Protein AF-A0A1D9HCN8-F1 (afdb_monomer)

Structure (mmCIF, N/CA/C/O backbone):
data_AF-A0A1D9HCN8-F1
#
_entry.id   AF-A0A1D9HCN8-F1
#
loop_
_atom_site.group_PDB
_atom_site.id
_atom_site.type_symbol
_atom_site.label_atom_id
_atom_site.label_alt_id
_atom_site.label_comp_id
_atom_site.label_asym_id
_atom_site.label_entity_id
_atom_site.label_seq_id
_atom_site.pdbx_PDB_ins_code
_atom_site.Cartn_x
_atom_site.Cartn_y
_atom_site.Cartn_z
_atom_site.occupancy
_atom_site.B_iso_or_equiv
_atom_site.auth_seq_id
_atom_site.auth_comp_id
_atom_site.auth_asym_id
_atom_site.auth_atom_id
_atom_site.pdbx_PDB_model_num
ATOM 1 N N . MET A 1 1 ? -17.131 -4.559 10.848 1.00 58.47 1 MET A N 1
ATOM 2 C CA . MET A 1 1 ? -15.906 -4.351 11.652 1.00 58.47 1 MET A CA 1
ATOM 3 C C . MET A 1 1 ? -15.424 -2.937 11.382 1.00 58.47 1 MET A C 1
ATOM 5 O O . MET A 1 1 ? -15.600 -2.501 10.249 1.00 58.47 1 MET A O 1
ATOM 9 N N . PRO A 1 2 ? -14.915 -2.201 12.381 1.00 78.69 2 PRO A N 1
ATOM 10 C CA . PRO A 1 2 ? -14.306 -0.900 12.126 1.00 78.69 2 PRO A CA 1
ATOM 11 C C . PRO A 1 2 ? -13.057 -1.076 11.253 1.00 78.69 2 PRO A C 1
ATOM 13 O O . PRO A 1 2 ? -12.338 -2.061 11.416 1.00 78.69 2 PRO A O 1
ATOM 16 N N . ILE A 1 3 ? -12.804 -0.127 10.349 1.00 84.94 3 ILE A N 1
ATOM 17 C CA . ILE A 1 3 ? -11.562 -0.094 9.565 1.00 84.94 3 ILE A CA 1
ATOM 18 C C . ILE A 1 3 ? -10.378 0.091 10.526 1.00 84.94 3 ILE A C 1
ATOM 20 O O . ILE A 1 3 ? -10.422 0.967 11.398 1.00 84.94 3 ILE A O 1
ATOM 24 N N . CYS A 1 4 ? -9.341 -0.736 10.372 1.00 88.44 4 CYS A N 1
ATOM 25 C CA . CYS A 1 4 ? -8.151 -0.758 11.222 1.00 88.44 4 CYS A CA 1
ATOM 26 C C . CYS A 1 4 ? -6.879 -0.804 10.367 1.00 88.44 4 CYS A C 1
ATOM 28 O O . CYS A 1 4 ? -6.336 -1.873 10.102 1.00 88.44 4 CYS A O 1
ATOM 30 N N . LEU A 1 5 ? -6.382 0.355 9.937 1.00 87.50 5 LEU A N 1
ATOM 31 C CA . LEU A 1 5 ? -5.184 0.432 9.088 1.00 87.50 5 LEU A CA 1
ATOM 32 C C . LEU A 1 5 ? -3.908 -0.057 9.796 1.00 87.50 5 LEU A C 1
ATOM 34 O O . LEU A 1 5 ? -2.988 -0.525 9.135 1.00 87.50 5 LEU A O 1
ATOM 38 N N . ASP A 1 6 ? -3.869 -0.032 11.131 1.00 88.94 6 ASP A N 1
ATOM 39 C CA . ASP A 1 6 ? -2.730 -0.529 11.921 1.00 88.94 6 ASP A CA 1
ATOM 40 C C . ASP A 1 6 ? -2.592 -2.065 11.892 1.00 88.94 6 ASP A C 1
ATOM 42 O O . ASP A 1 6 ? -1.568 -2.609 12.299 1.00 88.94 6 ASP A O 1
ATOM 46 N N . SER A 1 7 ? -3.603 -2.778 11.382 1.00 91.38 7 SER A N 1
ATOM 47 C CA . SER A 1 7 ? -3.518 -4.223 11.121 1.00 91.38 7 SER A CA 1
ATOM 48 C C . SER A 1 7 ? -2.624 -4.568 9.921 1.00 91.38 7 SER A C 1
ATOM 50 O O . SER A 1 7 ? -2.198 -5.718 9.777 1.00 91.38 7 SER A O 1
ATOM 52 N N . ILE A 1 8 ? -2.303 -3.584 9.072 1.00 93.06 8 ILE A N 1
ATOM 53 C CA . ILE A 1 8 ? -1.381 -3.757 7.953 1.00 93.06 8 ILE A CA 1
ATOM 54 C C . ILE A 1 8 ? 0.042 -3.842 8.508 1.00 93.06 8 ILE A C 1
ATOM 56 O O . ILE A 1 8 ? 0.707 -2.841 8.777 1.00 93.06 8 ILE A O 1
ATOM 60 N N . SER A 1 9 ? 0.521 -5.071 8.693 1.00 94.81 9 SER A N 1
ATOM 61 C CA . SER A 1 9 ? 1.874 -5.308 9.197 1.00 94.81 9 SER A CA 1
ATOM 62 C C . SER A 1 9 ? 2.955 -4.912 8.175 1.00 94.81 9 SER A C 1
ATOM 64 O O . SER A 1 9 ? 2.719 -4.972 6.964 1.00 94.81 9 SER A O 1
ATOM 66 N N . PRO A 1 10 ? 4.191 -4.604 8.622 1.00 94.44 10 PRO A N 1
ATOM 67 C CA . PRO A 1 10 ? 5.314 -4.367 7.712 1.00 94.44 10 PRO A CA 1
ATOM 68 C C . PRO A 1 10 ? 5.589 -5.538 6.758 1.00 94.44 10 PRO A C 1
ATOM 70 O O . PRO A 1 10 ? 5.968 -5.316 5.610 1.00 94.44 10 PRO A O 1
ATOM 73 N N . GLY A 1 11 ? 5.377 -6.779 7.215 1.00 95.94 11 GLY A N 1
ATOM 74 C CA . GLY A 1 11 ? 5.534 -7.977 6.388 1.00 95.94 11 GLY A CA 1
ATOM 75 C C . GLY A 1 11 ? 4.464 -8.084 5.302 1.00 95.94 11 GLY A C 1
ATOM 76 O O . GLY A 1 11 ? 4.788 -8.380 4.155 1.00 95.94 11 GLY A O 1
ATOM 77 N N . LEU A 1 12 ? 3.209 -7.770 5.635 1.00 95.94 12 LEU A N 1
ATOM 78 C CA . LEU A 1 12 ? 2.114 -7.746 4.664 1.00 95.94 12 LEU A CA 1
ATOM 79 C C . LEU A 1 12 ? 2.319 -6.644 3.617 1.00 95.94 12 LEU A C 1
ATOM 81 O O . LEU A 1 12 ? 2.138 -6.885 2.430 1.00 95.94 12 LEU A O 1
ATOM 85 N N . LEU A 1 13 ? 2.767 -5.464 4.047 1.00 95.38 13 LEU A N 1
ATOM 86 C CA . LEU A 1 13 ? 3.119 -4.363 3.154 1.00 95.38 13 LEU A CA 1
ATOM 87 C C . LEU A 1 13 ? 4.246 -4.749 2.182 1.00 95.38 13 LEU A C 1
ATOM 89 O O . LEU A 1 13 ? 4.160 -4.475 0.987 1.00 95.38 13 LEU A O 1
ATOM 93 N N . ALA A 1 14 ? 5.301 -5.394 2.691 1.00 95.75 14 ALA A N 1
ATOM 94 C CA . ALA A 1 14 ? 6.403 -5.875 1.864 1.00 95.75 14 ALA A CA 1
ATOM 95 C C . ALA A 1 14 ? 5.933 -6.941 0.864 1.00 95.75 14 ALA A C 1
ATOM 97 O O . ALA A 1 14 ? 6.336 -6.901 -0.294 1.00 95.75 14 ALA A O 1
ATOM 98 N N . HIS A 1 15 ? 5.050 -7.851 1.286 1.00 96.56 15 HIS A N 1
ATOM 99 C CA . HIS A 1 15 ? 4.461 -8.854 0.404 1.00 96.56 15 HIS A CA 1
ATOM 100 C C . HIS A 1 15 ? 3.592 -8.223 -0.692 1.00 96.56 15 HIS A C 1
ATOM 102 O O . HIS A 1 15 ? 3.800 -8.524 -1.866 1.00 96.56 15 HIS A O 1
ATOM 108 N N . ALA A 1 16 ? 2.699 -7.294 -0.343 1.00 94.50 16 ALA A N 1
ATOM 109 C CA . ALA A 1 16 ? 1.857 -6.589 -1.309 1.00 94.50 16 ALA A CA 1
ATOM 110 C C . ALA A 1 16 ? 2.694 -5.869 -2.380 1.00 94.50 16 ALA A C 1
ATOM 112 O O . ALA A 1 16 ? 2.367 -5.913 -3.559 1.00 94.50 16 ALA A O 1
ATOM 113 N N . ALA A 1 17 ? 3.843 -5.296 -2.011 1.00 95.44 17 ALA A N 1
ATOM 114 C CA . ALA A 1 17 ? 4.744 -4.651 -2.967 1.00 95.44 17 ALA A CA 1
ATOM 115 C C . ALA A 1 17 ? 5.408 -5.616 -3.974 1.00 95.44 17 ALA A C 1
ATOM 117 O O . ALA A 1 17 ? 5.967 -5.166 -4.975 1.00 95.44 17 ALA A O 1
ATOM 118 N N . THR A 1 18 ? 5.378 -6.930 -3.729 1.00 95.44 18 THR A N 1
ATOM 119 C CA . THR A 1 18 ? 5.860 -7.942 -4.688 1.00 95.44 18 THR A CA 1
ATOM 120 C C . THR A 1 18 ? 4.796 -8.367 -5.694 1.00 95.44 18 THR A C 1
ATOM 122 O O . THR A 1 18 ? 5.136 -8.971 -6.710 1.00 95.44 18 THR A O 1
ATOM 125 N N . VAL A 1 19 ? 3.528 -8.028 -5.447 1.00 93.00 19 VAL A N 1
ATOM 126 C CA . VAL A 1 19 ? 2.418 -8.383 -6.329 1.00 93.00 19 VAL A CA 1
ATOM 127 C C . VAL A 1 19 ? 2.475 -7.505 -7.591 1.00 93.00 19 VAL A C 1
ATOM 129 O O . VAL A 1 19 ? 2.563 -6.278 -7.474 1.00 93.00 19 VAL A O 1
ATOM 132 N N . PRO A 1 20 ? 2.512 -8.100 -8.801 1.00 88.25 20 PRO A N 1
ATOM 133 C CA . PRO A 1 20 ? 2.623 -7.342 -10.049 1.00 88.25 20 PRO A CA 1
ATOM 134 C C . PRO A 1 20 ? 1.389 -6.511 -10.380 1.00 88.25 20 PRO A C 1
ATOM 136 O O . PRO A 1 20 ? 1.526 -5.480 -11.028 1.00 88.25 20 PRO A O 1
ATOM 139 N N . ASP A 1 21 ? 0.217 -6.959 -9.942 1.00 88.25 21 ASP A N 1
ATOM 140 C CA . ASP A 1 21 ? -1.054 -6.281 -10.150 1.00 88.25 21 ASP A CA 1
ATOM 141 C C . ASP A 1 21 ? -1.371 -5.351 -8.968 1.00 88.25 21 ASP A C 1
ATOM 143 O O . ASP A 1 21 ? -1.203 -5.724 -7.803 1.00 88.25 21 ASP A O 1
ATOM 147 N N . LEU A 1 22 ? -1.764 -4.110 -9.262 1.00 88.19 22 LEU A N 1
ATOM 148 C CA . LEU A 1 22 ? -2.033 -3.101 -8.235 1.00 88.19 22 LEU A CA 1
ATOM 149 C C . LEU A 1 22 ? -3.307 -3.429 -7.451 1.00 88.19 22 LEU A C 1
ATOM 151 O O . LEU A 1 22 ? -3.334 -3.253 -6.231 1.00 88.19 22 LEU A O 1
ATOM 155 N N . ASP A 1 23 ? -4.340 -3.933 -8.123 1.00 87.62 23 ASP A N 1
ATOM 156 C CA . ASP A 1 23 ? -5.618 -4.240 -7.488 1.00 87.62 23 ASP A CA 1
ATOM 157 C C . ASP A 1 23 ? -5.473 -5.424 -6.531 1.00 87.62 23 ASP A C 1
ATOM 159 O O . ASP A 1 23 ? -5.972 -5.373 -5.403 1.00 87.62 23 ASP A O 1
ATOM 163 N N . GLU A 1 24 ? -4.733 -6.461 -6.928 1.00 89.44 24 GLU A N 1
ATOM 164 C CA . GLU A 1 24 ? -4.375 -7.581 -6.058 1.00 89.44 24 GLU A CA 1
ATOM 165 C C . GLU A 1 24 ? -3.514 -7.122 -4.871 1.00 89.44 24 GLU A C 1
ATOM 167 O O . GLU A 1 24 ? -3.791 -7.493 -3.725 1.00 89.44 24 GLU A O 1
ATOM 172 N N . ALA A 1 25 ? -2.505 -6.271 -5.109 1.00 91.88 25 ALA A N 1
ATOM 173 C CA . ALA A 1 25 ? -1.663 -5.718 -4.048 1.00 91.88 25 ALA A CA 1
ATOM 174 C C . ALA A 1 25 ? -2.489 -4.943 -3.010 1.00 91.88 25 ALA A C 1
ATOM 176 O O . ALA A 1 25 ? -2.311 -5.120 -1.802 1.00 91.88 25 ALA A O 1
ATOM 177 N N . LEU A 1 26 ? -3.411 -4.098 -3.474 1.00 90.38 26 LEU A N 1
ATOM 178 C CA . LEU A 1 26 ? -4.285 -3.297 -2.622 1.00 90.38 26 LEU A CA 1
ATOM 179 C C . LEU A 1 26 ? -5.317 -4.150 -1.893 1.00 90.38 26 LEU A C 1
ATOM 181 O O . LEU A 1 26 ? -5.576 -3.901 -0.712 1.00 90.38 26 LEU A O 1
ATOM 185 N N . ARG A 1 27 ? -5.861 -5.184 -2.544 1.00 90.12 27 ARG A N 1
ATOM 186 C CA . ARG A 1 27 ? -6.837 -6.088 -1.930 1.00 90.12 27 ARG A CA 1
ATOM 187 C C . ARG A 1 27 ? -6.284 -6.743 -0.670 1.00 90.12 27 ARG A C 1
ATOM 189 O O . ARG A 1 27 ? -6.965 -6.744 0.350 1.00 90.12 27 ARG A O 1
ATOM 196 N N . LEU A 1 28 ? -5.028 -7.200 -0.702 1.00 92.12 28 LEU A N 1
ATOM 197 C CA . LEU A 1 28 ? -4.352 -7.788 0.462 1.00 92.12 28 LEU A CA 1
ATOM 198 C C . LEU A 1 28 ? -4.354 -6.850 1.678 1.00 92.12 28 LEU A C 1
ATOM 200 O O . LEU A 1 28 ? -4.590 -7.277 2.810 1.00 92.12 28 LEU A O 1
ATOM 204 N N . LEU A 1 29 ? -4.085 -5.563 1.450 1.00 92.75 29 LEU A N 1
ATOM 205 C CA . LEU A 1 29 ? -4.019 -4.561 2.513 1.00 92.75 29 LEU A CA 1
ATOM 206 C C . LEU A 1 29 ? -5.413 -4.179 3.016 1.00 92.75 29 LEU A C 1
ATOM 208 O O . LEU A 1 29 ? -5.627 -4.032 4.220 1.00 92.75 29 LEU A O 1
ATOM 212 N N . GLN A 1 30 ? -6.362 -4.038 2.094 1.00 90.25 30 GLN A N 1
ATOM 213 C CA . GLN A 1 30 ? -7.753 -3.719 2.389 1.00 90.25 30 GLN A CA 1
ATOM 214 C C . GLN A 1 30 ? -8.420 -4.819 3.216 1.00 90.25 30 GLN A C 1
ATOM 216 O O . GLN A 1 30 ? -9.067 -4.516 4.221 1.00 90.25 30 GLN A O 1
ATOM 221 N N . ASP A 1 31 ? -8.203 -6.084 2.856 1.00 90.81 31 ASP A N 1
ATOM 222 C CA . ASP A 1 31 ? -8.748 -7.232 3.576 1.00 90.81 31 ASP A CA 1
ATOM 223 C C . ASP A 1 31 ? -8.225 -7.286 5.013 1.00 90.81 31 ASP A C 1
ATOM 225 O O . ASP A 1 31 ? -9.013 -7.450 5.950 1.00 90.81 31 ASP A O 1
ATOM 229 N N . ALA A 1 32 ? -6.920 -7.059 5.208 1.00 92.00 32 ALA A N 1
ATOM 230 C CA . ALA A 1 32 ? -6.330 -6.960 6.541 1.00 92.00 32 ALA A CA 1
ATOM 231 C C . ALA A 1 32 ? -6.944 -5.808 7.351 1.00 92.00 32 ALA A C 1
ATOM 233 O O . ALA A 1 32 ? -7.347 -6.004 8.499 1.00 92.00 32 ALA A O 1
ATOM 234 N N . ALA A 1 33 ? -7.104 -4.637 6.728 1.00 89.94 33 ALA A N 1
ATOM 235 C CA . ALA A 1 33 ? -7.684 -3.453 7.356 1.00 89.94 33 ALA A CA 1
ATOM 236 C C . ALA A 1 33 ? -9.208 -3.516 7.557 1.00 89.94 33 ALA A C 1
ATOM 238 O O . ALA A 1 33 ? -9.775 -2.620 8.190 1.00 89.94 33 ALA A O 1
ATOM 239 N N . GLY A 1 34 ? -9.886 -4.547 7.042 1.00 89.00 34 GLY A N 1
ATOM 240 C CA . GLY A 1 34 ? -11.341 -4.680 7.095 1.00 89.00 34 GLY A CA 1
ATOM 241 C C . GLY A 1 34 ? -12.097 -3.755 6.132 1.00 89.00 34 GLY A C 1
ATOM 242 O O . GLY A 1 34 ? -13.292 -3.520 6.331 1.00 89.00 34 GLY A O 1
ATOM 243 N N . ILE A 1 35 ? -11.428 -3.236 5.100 1.00 86.00 35 ILE A N 1
ATOM 244 C CA . ILE A 1 35 ? -12.002 -2.403 4.037 1.00 86.00 35 ILE A CA 1
ATOM 245 C C . ILE A 1 35 ? -12.627 -3.333 2.989 1.00 86.00 35 ILE A C 1
ATOM 247 O O . ILE A 1 35 ? -11.946 -3.876 2.129 1.00 86.00 35 ILE A O 1
ATOM 251 N N . ARG A 1 36 ? -13.943 -3.559 3.085 1.00 74.38 36 ARG A N 1
ATOM 252 C CA . ARG A 1 36 ? -14.667 -4.523 2.224 1.00 74.38 36 ARG A CA 1
ATOM 253 C C . ARG A 1 36 ? -15.325 -3.900 0.995 1.00 74.38 36 ARG A C 1
ATOM 255 O O . ARG A 1 36 ? -15.570 -4.591 0.013 1.00 74.38 36 ARG A O 1
ATOM 262 N N . HIS A 1 37 ? -15.641 -2.611 1.074 1.00 64.56 37 HIS A N 1
ATOM 263 C CA . HIS A 1 37 ? -16.298 -1.844 0.022 1.00 64.56 37 HIS A CA 1
ATOM 264 C C . HIS A 1 37 ? -15.689 -0.443 0.014 1.00 64.56 37 HIS A C 1
ATOM 266 O O . HIS A 1 37 ? -15.607 0.194 1.062 1.00 64.56 37 HIS A O 1
ATOM 272 N N . GLY A 1 38 ? -15.244 0.008 -1.151 1.00 58.97 38 GLY A N 1
ATOM 273 C CA . GLY A 1 38 ? -14.520 1.260 -1.327 1.00 58.97 38 GLY A CA 1
ATOM 274 C C . GLY A 1 38 ? -13.773 1.213 -2.649 1.00 58.97 38 GLY A C 1
ATOM 275 O O . GLY A 1 38 ? -13.304 0.142 -3.044 1.00 58.97 38 GLY A O 1
ATOM 276 N N . ASP A 1 39 ? -13.739 2.344 -3.347 1.00 57.44 39 ASP A N 1
ATOM 277 C CA . ASP A 1 39 ? -13.006 2.473 -4.601 1.00 57.44 39 ASP A CA 1
ATOM 278 C C . ASP A 1 39 ? -11.542 2.113 -4.334 1.00 57.44 39 ASP A C 1
ATOM 280 O O . ASP A 1 39 ? -10.976 2.550 -3.329 1.00 57.44 39 ASP A O 1
ATOM 284 N N . VAL A 1 40 ? -10.965 1.232 -5.150 1.00 59.56 40 VAL A N 1
ATOM 285 C CA . VAL A 1 40 ? -9.693 0.554 -4.860 1.00 59.56 40 VAL A CA 1
ATOM 286 C C . VAL A 1 40 ? -8.566 1.560 -5.019 1.00 59.56 40 VAL A C 1
ATOM 288 O O . VAL A 1 40 ? -7.961 1.677 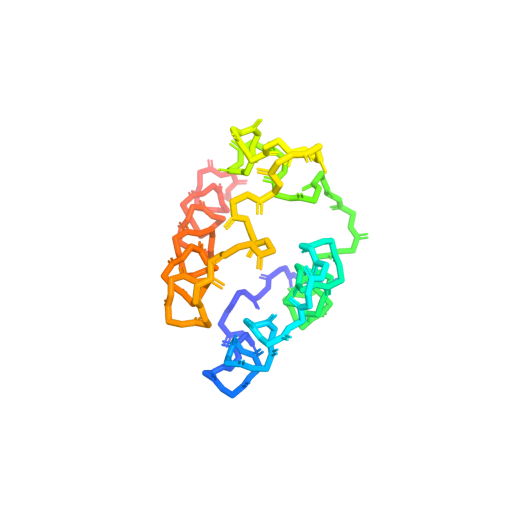-6.071 1.00 59.56 40 VAL A O 1
ATOM 291 N N . ALA A 1 41 ? -8.375 2.392 -3.994 1.00 65.38 41 ALA A N 1
ATOM 292 C CA . ALA A 1 41 ? -7.421 3.490 -3.967 1.00 65.38 41 ALA A CA 1
ATOM 293 C C . ALA A 1 41 ? -7.467 4.402 -5.219 1.00 65.38 41 ALA A C 1
ATOM 295 O O . ALA A 1 41 ? -6.488 5.082 -5.535 1.00 65.38 41 ALA A O 1
ATOM 296 N N . GLY A 1 42 ? -8.621 4.444 -5.902 1.00 62.41 42 GLY A N 1
ATOM 297 C CA . GLY A 1 42 ? -8.781 5.030 -7.231 1.00 62.41 42 GLY A CA 1
ATOM 298 C C . GLY A 1 42 ? -8.402 6.505 -7.288 1.00 62.41 42 GLY A C 1
ATOM 299 O O . GLY A 1 42 ? -7.839 6.940 -8.278 1.00 62.41 42 GLY A O 1
ATOM 300 N N . GLN A 1 43 ? -8.599 7.267 -6.205 1.00 70.94 43 GLN A N 1
ATOM 301 C CA . GLN A 1 43 ? -8.131 8.657 -6.116 1.00 70.94 43 GLN A CA 1
ATOM 302 C C . GLN A 1 43 ? -6.633 8.800 -5.845 1.00 70.94 43 GLN A C 1
ATOM 304 O O . GLN A 1 43 ? -6.044 9.794 -6.255 1.00 70.94 43 GLN A O 1
ATOM 309 N N . TYR A 1 44 ? -6.008 7.862 -5.134 1.00 81.44 44 TYR A N 1
ATOM 310 C CA . TYR A 1 44 ? -4.578 7.948 -4.839 1.00 81.44 44 TYR A CA 1
ATOM 311 C C . TYR A 1 44 ? -3.745 7.484 -6.032 1.00 81.44 44 TYR A C 1
ATOM 313 O O . TYR A 1 44 ? -2.706 8.066 -6.315 1.00 81.44 44 TYR A O 1
ATOM 321 N N . PHE A 1 45 ? -4.223 6.475 -6.758 1.00 83.62 45 PHE A N 1
ATOM 322 C CA . PHE A 1 45 ? -3.528 5.881 -7.897 1.00 83.62 45 PHE A CA 1
ATOM 323 C C . PHE A 1 45 ? -4.121 6.268 -9.255 1.00 83.62 45 PHE A C 1
ATOM 325 O O . PHE A 1 45 ? -3.716 5.697 -10.259 1.00 83.62 45 PHE A O 1
ATOM 332 N N . TYR A 1 46 ? -5.014 7.266 -9.325 1.00 78.31 46 TYR A N 1
ATOM 333 C CA . TYR A 1 46 ? -5.668 7.685 -10.580 1.00 78.31 46 TYR A CA 1
ATOM 334 C C . TYR A 1 46 ? -4.692 8.038 -11.714 1.00 78.31 46 TYR A C 1
ATOM 336 O O . TYR A 1 46 ? -5.059 8.006 -12.884 1.00 78.31 46 TYR A O 1
ATOM 344 N N . PHE A 1 47 ? -3.469 8.442 -11.362 1.00 75.31 47 PHE A N 1
ATOM 345 C CA . PHE A 1 47 ? -2.421 8.820 -12.307 1.00 75.31 47 PHE A CA 1
ATOM 346 C C . PHE A 1 47 ? -1.602 7.624 -12.812 1.00 75.31 47 PHE A C 1
ATOM 348 O O . PHE A 1 47 ? -0.771 7.799 -13.702 1.00 75.31 47 PHE A O 1
ATOM 355 N N . MET A 1 48 ? -1.787 6.433 -12.236 1.00 80.00 48 MET A N 1
ATOM 356 C CA . MET A 1 48 ? -1.154 5.214 -12.722 1.00 80.00 48 MET A CA 1
ATOM 357 C C . MET A 1 48 ? -1.993 4.663 -13.870 1.00 80.00 48 MET A C 1
ATOM 359 O O . MET A 1 48 ? -3.092 4.157 -13.672 1.00 80.00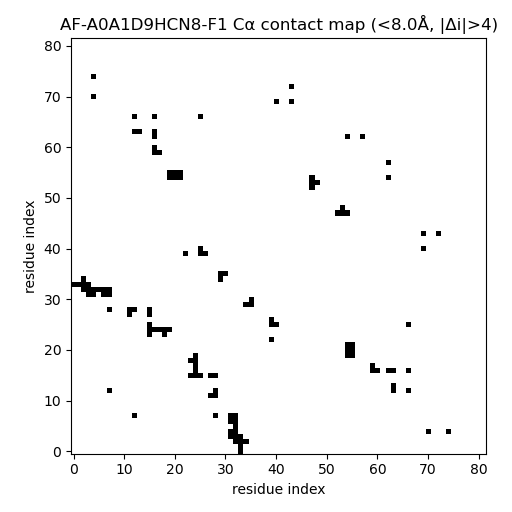 48 MET A O 1
ATOM 363 N N . ASP A 1 49 ? -1.466 4.810 -15.081 1.00 65.75 49 ASP A N 1
ATOM 364 C CA . ASP A 1 49 ? -2.078 4.277 -16.294 1.00 65.75 49 ASP A CA 1
ATOM 365 C C . ASP A 1 49 ? -2.126 2.739 -16.249 1.00 65.75 49 ASP A C 1
ATOM 367 O O . ASP A 1 49 ? -1.160 2.095 -15.845 1.00 65.75 49 ASP A O 1
ATOM 371 N N . ALA A 1 50 ? -3.238 2.145 -16.679 1.00 60.78 50 ALA A N 1
ATOM 372 C CA . ALA A 1 50 ? -3.360 0.699 -16.833 1.00 60.78 50 ALA A CA 1
ATOM 373 C C . ALA A 1 50 ? -2.532 0.180 -18.026 1.00 60.78 50 ALA A C 1
ATOM 375 O O . ALA A 1 50 ? -2.065 -0.958 -17.996 1.00 60.78 50 ALA A O 1
ATOM 376 N N . GLU A 1 51 ? -2.319 1.010 -19.056 1.00 55.09 51 GLU A N 1
ATOM 377 C CA . GLU A 1 51 ? -1.579 0.644 -20.271 1.00 55.09 51 GLU A CA 1
ATOM 378 C C . GLU A 1 51 ? -0.051 0.765 -20.091 1.00 55.09 51 GLU A C 1
ATOM 380 O O . GLU A 1 51 ? 0.697 -0.022 -20.671 1.00 55.09 51 GLU A O 1
ATOM 385 N N . HIS A 1 52 ? 0.413 1.683 -19.232 1.00 56.72 52 HIS A N 1
ATOM 386 C CA . HIS A 1 52 ? 1.822 1.901 -18.861 1.00 56.72 52 HIS A CA 1
ATOM 387 C C . HIS A 1 52 ? 1.983 1.892 -17.341 1.00 56.72 52 HIS A C 1
ATOM 389 O O . HIS A 1 52 ? 2.372 2.906 -16.749 1.00 56.72 52 HIS A O 1
ATOM 395 N N . SER A 1 53 ? 1.617 0.788 -16.678 1.00 70.00 53 SER A N 1
ATOM 396 C CA . SER A 1 53 ? 1.518 0.836 -15.221 1.00 70.00 53 SER A CA 1
ATOM 397 C C . SER A 1 53 ? 2.879 1.099 -14.583 1.00 70.00 53 SER A C 1
ATOM 399 O O . SER A 1 53 ? 3.759 0.245 -14.466 1.00 70.00 53 SER A O 1
ATOM 401 N N . GLN A 1 54 ? 3.028 2.343 -14.130 1.00 85.62 54 GLN A N 1
ATOM 402 C CA . GLN A 1 54 ? 4.122 2.799 -13.285 1.00 85.62 54 GLN A CA 1
ATOM 403 C C . GLN A 1 54 ? 4.267 1.862 -12.083 1.00 85.62 54 GLN A C 1
ATOM 405 O O . GLN A 1 54 ? 5.367 1.668 -11.581 1.00 85.62 54 GLN A O 1
ATOM 410 N N . TRP A 1 55 ? 3.162 1.234 -11.666 1.00 88.81 55 TRP A N 1
ATOM 411 C CA . TRP A 1 55 ? 3.144 0.108 -10.749 1.00 88.81 55 TRP A CA 1
ATOM 412 C C . TRP A 1 55 ? 3.983 -1.083 -11.231 1.00 88.81 55 TRP A C 1
ATOM 414 O O . TRP A 1 55 ? 4.945 -1.455 -10.558 1.00 88.81 55 TRP A O 1
ATOM 424 N N . PHE A 1 56 ? 3.661 -1.675 -12.383 1.00 85.81 56 PHE A N 1
ATOM 425 C CA . PHE A 1 56 ? 4.357 -2.845 -12.919 1.00 85.81 56 PHE A CA 1
ATOM 426 C C . PHE A 1 56 ? 5.841 -2.571 -13.179 1.00 85.81 56 PHE A C 1
ATOM 428 O O . PHE A 1 56 ? 6.680 -3.402 -12.834 1.00 85.81 56 PHE A O 1
ATOM 435 N N . GLU A 1 57 ? 6.189 -1.395 -13.695 1.00 88.62 57 GLU A N 1
ATOM 436 C CA . GLU A 1 57 ? 7.587 -1.029 -13.964 1.00 88.62 57 GLU A CA 1
ATOM 437 C C . GLU A 1 57 ? 8.370 -0.628 -12.705 1.00 88.62 57 GLU A C 1
ATOM 439 O O . GLU A 1 57 ? 9.603 -0.684 -12.680 1.00 88.62 57 GLU A O 1
ATOM 444 N N . ALA A 1 58 ? 7.681 -0.230 -11.633 1.00 90.19 58 ALA A N 1
ATOM 445 C CA . ALA A 1 58 ? 8.333 0.195 -10.408 1.00 90.19 58 ALA A CA 1
ATOM 446 C C . ALA A 1 58 ? 9.062 -0.947 -9.699 1.00 90.19 58 ALA A C 1
ATOM 448 O O . ALA A 1 58 ? 8.577 -2.072 -9.565 1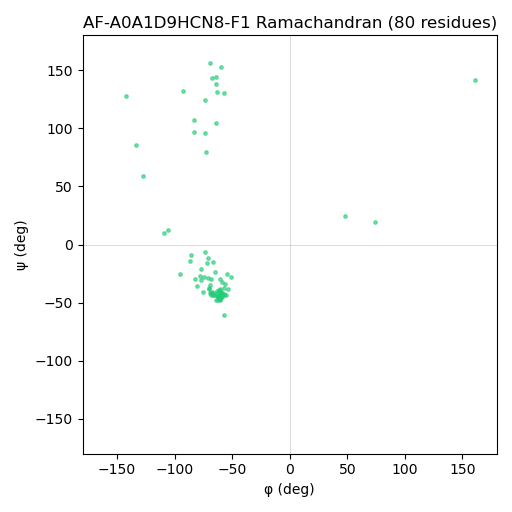.00 90.19 58 ALA A O 1
ATOM 449 N N . SER A 1 59 ? 10.208 -0.595 -9.115 1.00 94.12 59 SER A N 1
ATOM 450 C CA . SER A 1 59 ? 10.873 -1.455 -8.140 1.00 94.12 59 SER A CA 1
ATOM 451 C C . SER A 1 59 ? 9.969 -1.721 -6.933 1.00 94.12 59 SER A C 1
ATOM 453 O O . SER A 1 59 ? 9.169 -0.875 -6.527 1.00 94.12 59 SER A O 1
ATOM 455 N N . THR A 1 60 ? 10.171 -2.861 -6.273 1.00 94.44 60 THR A N 1
ATOM 456 C CA . THR A 1 60 ? 9.478 -3.191 -5.019 1.00 94.44 60 THR A CA 1
ATOM 457 C C . THR A 1 60 ? 9.642 -2.091 -3.966 1.00 94.44 60 THR A C 1
ATOM 459 O O . THR A 1 60 ? 8.689 -1.762 -3.267 1.00 94.44 60 THR A O 1
ATOM 462 N N . ALA A 1 61 ? 10.819 -1.461 -3.876 1.00 94.62 61 ALA A N 1
ATOM 463 C CA . ALA A 1 61 ? 11.049 -0.350 -2.952 1.00 94.62 61 ALA A CA 1
ATOM 464 C C . ALA A 1 61 ? 10.145 0.858 -3.259 1.00 94.62 61 ALA A C 1
ATOM 466 O O . ALA A 1 61 ? 9.568 1.444 -2.342 1.00 94.62 61 ALA A O 1
ATOM 467 N N . GLN A 1 62 ? 9.972 1.195 -4.539 1.00 94.31 62 GLN A N 1
ATOM 468 C CA . GLN A 1 62 ? 9.091 2.280 -4.969 1.00 94.31 62 GLN A CA 1
ATOM 469 C C . GLN A 1 62 ? 7.614 1.950 -4.707 1.00 94.31 62 GLN A C 1
ATOM 471 O O . GLN A 1 62 ? 6.876 2.793 -4.197 1.00 94.31 62 GLN A O 1
ATOM 476 N N . ARG A 1 63 ? 7.200 0.703 -4.952 1.00 94.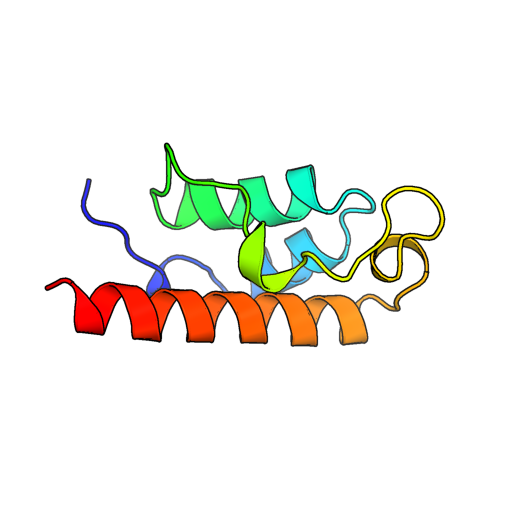31 63 ARG A N 1
ATOM 477 C CA . ARG A 1 63 ? 5.852 0.219 -4.617 1.00 94.31 63 ARG A CA 1
ATOM 478 C C . ARG A 1 63 ? 5.562 0.323 -3.120 1.00 94.31 63 ARG A C 1
ATOM 480 O O . ARG A 1 63 ? 4.503 0.809 -2.740 1.00 94.31 63 ARG A O 1
ATOM 487 N N . VAL A 1 64 ? 6.520 -0.030 -2.255 1.00 95.75 64 VAL A N 1
ATOM 488 C CA 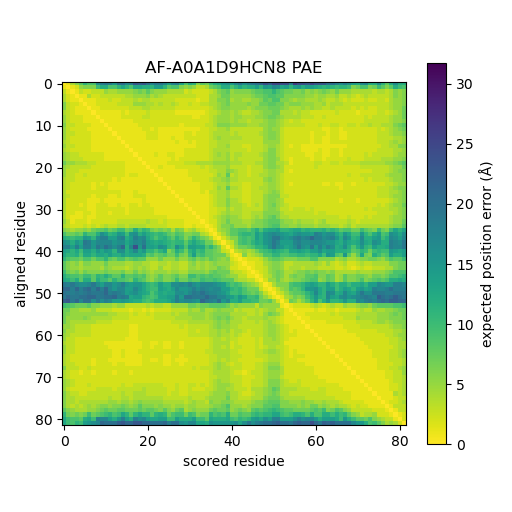. VAL A 1 64 ? 6.384 0.152 -0.796 1.00 95.75 64 VAL A CA 1
ATOM 489 C C . VAL A 1 64 ? 6.155 1.620 -0.431 1.00 95.75 64 VAL A C 1
ATOM 491 O O . VAL A 1 64 ? 5.328 1.902 0.435 1.00 95.75 64 VAL A O 1
ATOM 494 N N . ILE A 1 65 ? 6.871 2.559 -1.061 1.00 94.44 65 ILE A N 1
ATOM 495 C CA . ILE A 1 65 ? 6.692 3.997 -0.803 1.00 94.44 65 ILE A CA 1
ATOM 496 C C . ILE A 1 65 ? 5.263 4.424 -1.141 1.00 94.44 65 ILE A C 1
ATOM 498 O O . ILE A 1 65 ? 4.615 5.077 -0.323 1.00 94.44 65 ILE A O 1
ATOM 502 N N . TRP A 1 66 ? 4.752 4.018 -2.302 1.00 93.44 66 TRP A N 1
ATOM 503 C CA . TRP A 1 66 ? 3.392 4.361 -2.707 1.00 93.44 66 TRP A CA 1
ATOM 504 C C . TRP A 1 66 ? 2.322 3.725 -1.823 1.00 93.44 66 TRP A C 1
ATOM 506 O O . TRP A 1 66 ? 1.405 4.421 -1.398 1.00 93.44 66 TRP A O 1
ATOM 516 N N . LEU A 1 67 ? 2.463 2.444 -1.469 1.00 93.12 67 LEU A N 1
ATOM 517 C CA . LEU A 1 67 ? 1.528 1.774 -0.561 1.00 93.12 67 LEU A CA 1
ATOM 518 C C . LEU A 1 67 ? 1.502 2.442 0.823 1.00 93.12 67 LEU A C 1
ATOM 520 O O . LEU A 1 67 ? 0.431 2.622 1.397 1.00 93.12 67 LEU A O 1
ATOM 524 N N . LYS A 1 68 ? 2.658 2.873 1.353 1.00 93.44 68 LYS A N 1
ATOM 525 C CA . LYS A 1 68 ? 2.706 3.671 2.593 1.00 93.44 68 LYS A CA 1
ATOM 526 C C . LYS A 1 68 ? 1.983 5.003 2.438 1.00 93.44 68 LYS 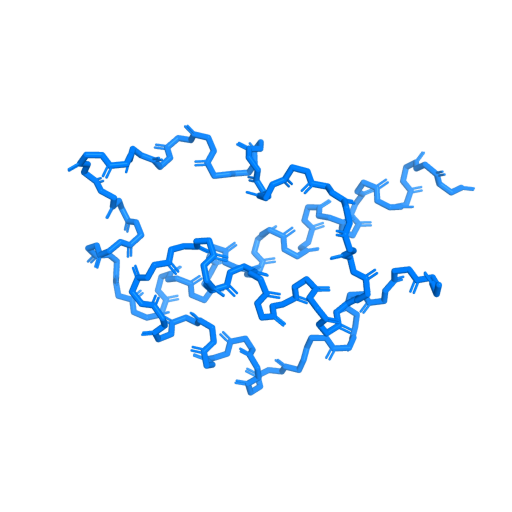A C 1
ATOM 528 O O . LYS A 1 68 ? 1.244 5.395 3.334 1.00 93.44 68 LYS A O 1
ATOM 533 N N . GLY A 1 69 ? 2.203 5.688 1.320 1.00 91.38 69 GLY A N 1
ATOM 534 C CA . GLY A 1 69 ? 1.547 6.957 1.029 1.00 91.38 69 GLY A CA 1
ATOM 535 C C . GLY A 1 69 ? 0.024 6.829 0.964 1.00 91.38 69 GLY A C 1
ATOM 536 O O . GLY A 1 69 ? -0.673 7.646 1.561 1.00 91.38 69 GLY A O 1
ATOM 537 N N . TRP A 1 70 ? -0.482 5.766 0.335 1.00 91.06 70 TRP A N 1
ATOM 538 C CA . TRP A 1 70 ? -1.908 5.442 0.332 1.00 91.06 70 TRP A CA 1
ATOM 539 C C . TRP A 1 70 ? -2.445 5.190 1.751 1.00 91.06 70 TRP A C 1
ATOM 541 O O . TRP A 1 70 ? -3.436 5.803 2.137 1.00 91.06 70 TRP A O 1
ATOM 551 N N . ILE A 1 71 ? -1.763 4.376 2.570 1.00 90.19 71 ILE A N 1
ATOM 552 C CA . ILE A 1 71 ? -2.179 4.113 3.964 1.00 90.19 71 ILE A CA 1
ATOM 553 C C . ILE A 1 71 ? -2.293 5.415 4.770 1.00 90.19 71 ILE A C 1
ATOM 555 O O . ILE A 1 71 ? -3.235 5.586 5.543 1.00 90.19 71 ILE A O 1
ATOM 559 N N . GLU A 1 72 ? -1.345 6.340 4.614 1.00 89.69 72 GLU A N 1
ATOM 560 C CA . GLU A 1 72 ? -1.390 7.625 5.317 1.00 89.69 72 GLU A CA 1
ATOM 561 C C . GLU A 1 72 ? -2.515 8.540 4.806 1.00 89.69 72 GLU A C 1
ATOM 563 O O . GLU A 1 72 ? -3.146 9.226 5.615 1.00 89.69 72 GLU A O 1
ATOM 568 N N . ALA A 1 73 ? -2.822 8.514 3.504 1.00 86.75 73 ALA A N 1
ATOM 569 C CA . ALA A 1 73 ? -3.976 9.220 2.947 1.00 86.75 73 ALA A CA 1
ATOM 570 C C . ALA A 1 73 ? -5.299 8.682 3.526 1.00 86.75 73 ALA A C 1
ATOM 572 O O . ALA A 1 73 ? -6.097 9.452 4.059 1.00 86.75 73 ALA A O 1
ATOM 573 N N . GLU A 1 74 ? -5.475 7.358 3.556 1.00 86.62 74 GLU A N 1
ATOM 574 C CA . GLU A 1 74 ? -6.648 6.706 4.157 1.00 86.62 74 GLU A CA 1
ATOM 575 C C . GLU A 1 74 ? -6.788 7.036 5.652 1.00 86.62 74 GLU A C 1
ATOM 577 O O . GLU A 1 74 ? -7.881 7.318 6.149 1.00 86.62 74 GLU A O 1
ATOM 582 N N . LYS A 1 75 ? -5.674 7.070 6.402 1.00 85.50 75 LYS A N 1
ATOM 583 C CA . LYS A 1 75 ? -5.684 7.500 7.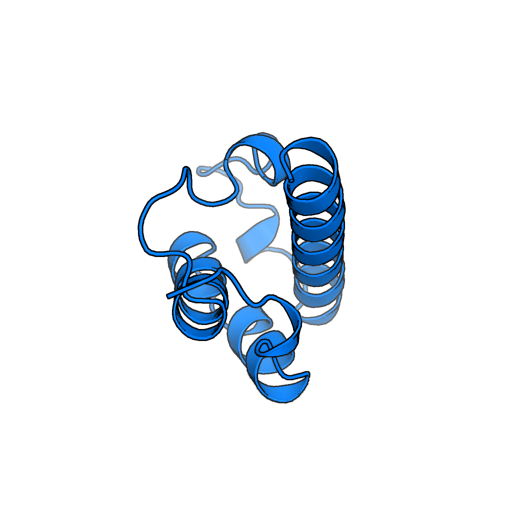813 1.00 85.50 75 LYS A CA 1
ATOM 584 C C . LYS A 1 75 ? -6.171 8.939 7.969 1.00 85.50 75 LYS A C 1
ATOM 586 O O . LYS A 1 75 ? -6.838 9.239 8.962 1.00 85.50 75 LYS A O 1
ATOM 591 N N . ALA A 1 76 ? -5.801 9.836 7.057 1.00 84.00 76 ALA A N 1
ATOM 592 C CA . ALA A 1 76 ? -6.231 11.229 7.095 1.00 84.00 76 ALA A CA 1
ATOM 593 C C . ALA A 1 76 ? -7.734 11.359 6.802 1.00 84.00 76 ALA A C 1
ATOM 595 O O . ALA A 1 76 ? -8.436 12.055 7.540 1.00 84.00 76 ALA A O 1
ATOM 596 N N . ASP A 1 77 ? -8.244 10.630 5.809 1.00 81.50 77 ASP A N 1
ATOM 597 C CA . ASP A 1 77 ? -9.666 10.640 5.461 1.00 81.50 77 ASP A CA 1
ATOM 598 C C . ASP A 1 77 ? -10.535 10.037 6.569 1.00 81.50 77 ASP A C 1
ATOM 600 O O . ASP A 1 77 ? -11.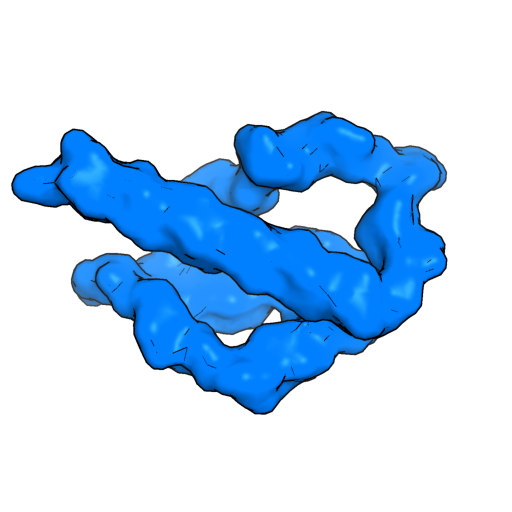524 10.645 6.985 1.00 81.50 77 ASP A O 1
ATOM 604 N N . LEU A 1 78 ? -10.128 8.911 7.164 1.00 78.06 78 LEU A N 1
ATOM 605 C CA . LEU A 1 78 ? -10.846 8.316 8.298 1.00 78.06 78 LEU A CA 1
ATOM 606 C C . LEU A 1 78 ? -10.920 9.239 9.522 1.00 78.06 78 LEU A C 1
ATOM 608 O O . LEU A 1 78 ? -11.874 9.143 10.292 1.00 78.06 78 LEU A O 1
ATOM 612 N N . LYS A 1 79 ? -9.936 10.124 9.725 1.00 77.94 79 LYS A N 1
ATOM 613 C CA . LYS A 1 79 ? -9.981 11.149 10.784 1.00 77.94 79 LYS A CA 1
ATOM 614 C C . LYS A 1 79 ? -10.932 12.297 10.451 1.00 77.94 79 LYS A C 1
ATOM 616 O O . LYS A 1 79 ? -11.437 12.929 11.367 1.00 77.94 79 LYS A O 1
ATOM 621 N N . ARG A 1 80 ? -11.147 12.591 9.167 1.00 70.00 80 ARG A N 1
ATOM 622 C CA . ARG A 1 80 ? -12.000 13.694 8.703 1.00 70.00 80 ARG A CA 1
ATOM 623 C C . ARG A 1 80 ? -13.494 13.370 8.789 1.00 70.00 80 ARG A C 1
ATOM 625 O O . ARG A 1 80 ? -14.295 14.289 8.921 1.00 70.00 80 ARG A O 1
ATOM 632 N N . TYR A 1 81 ? -13.854 12.089 8.706 1.00 61.75 81 TYR A N 1
ATOM 633 C CA . TYR A 1 81 ? -15.243 11.607 8.698 1.00 61.75 81 TYR A CA 1
ATOM 634 C C . TYR A 1 81 ? -15.669 10.860 9.980 1.00 61.75 81 TYR A C 1
ATOM 636 O O . TYR A 1 81 ? -16.738 10.247 9.997 1.00 61.75 81 TYR A O 1
ATOM 644 N N . ARG A 1 82 ? -14.851 10.889 11.039 1.00 53.66 82 ARG A N 1
ATOM 645 C CA . ARG A 1 82 ? -15.193 10.409 12.391 1.00 53.66 82 ARG A CA 1
ATOM 646 C C . ARG A 1 82 ? -15.509 11.577 13.311 1.00 53.66 82 ARG A C 1
ATOM 648 O O . ARG A 1 82 ? -16.391 11.383 14.173 1.00 53.66 82 ARG A O 1
#

Secondary structure (DSSP, 8-state):
----GGGS-HHHHHHHTT-SSHHHHHHHHHHHHT--SS-SSTTTSTTS-STT-HHHHS-HHHHHHHHHHHHHHHHHHHHH--

Sequence (82 aa):
MPICLDSISPGLLAHAATVPDLDEALRLLQDAAGIRHGDVAGQYFYFMDAEHSQWFEASTAQRVIWLKGWIEAEKADLKRYR

Radius of gyration: 12.26 Å; Cα contacts (8 Å, |Δi|>4): 64; chains: 1; bounding box: 27×22×33 Å

Solvent-accessible surface area (backbone atoms only — not comparable to full-atom values): 4824 Å² total; per-residue (Å²): 121,77,72,37,71,84,59,52,41,74,67,56,48,56,53,29,30,67,43,69,47,66,68,64,22,48,46,60,47,28,58,57,14,49,53,85,79,74,76,82,55,48,84,79,48,64,86,51,41,87,91,65,32,55,68,61,75,41,51,49,70,56,39,39,53,51,54,50,52,48,54,53,50,53,54,53,52,58,64,75,78,109

Mean predicted aligned error: 5.07 Å

Foldseek 3Di:
DQFAQVLCDPVLLLVLLVDLDLQSSQVSS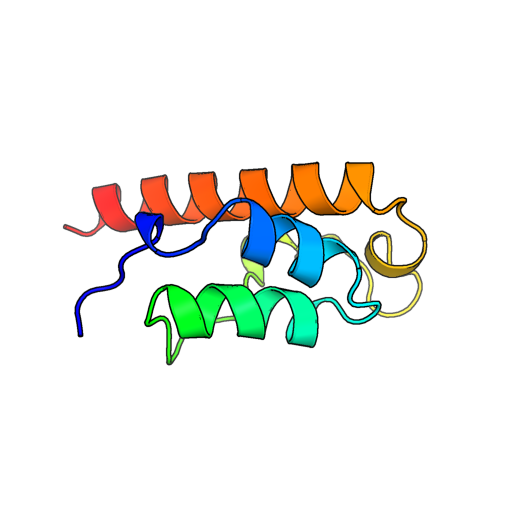CVSRVNPDDDSLCVLCVVQDPVNGPSNVDDSVVSSVSVVVSSVVVVVVVVVVD

pLDDT: mean 83.97, std 12.11, range [53.66, 96.56]